Protein AF-A0A8T9Q7V5-F1 (afdb_monomer_lite)

Structure (mmCIF, N/CA/C/O backbone):
data_AF-A0A8T9Q7V5-F1
#
_entry.id   AF-A0A8T9Q7V5-F1
#
loop_
_atom_site.group_PDB
_atom_site.id
_atom_site.type_symbol
_atom_site.label_atom_id
_atom_site.label_alt_id
_atom_site.label_comp_id
_atom_site.label_asym_id
_atom_site.label_entity_id
_atom_site.label_seq_id
_atom_site.pdbx_PDB_ins_code
_atom_site.Cartn_x
_atom_site.Cartn_y
_atom_site.Cartn_z
_atom_site.occupancy
_atom_site.B_iso_or_equiv
_atom_site.auth_seq_id
_atom_site.auth_comp_id
_atom_site.auth_asym_id
_atom_site.auth_atom_id
_atom_site.pdbx_PDB_model_num
ATOM 1 N N . MET A 1 1 ? -20.995 -3.882 5.657 1.00 65.19 1 MET A N 1
ATOM 2 C CA . MET A 1 1 ? -20.111 -4.142 4.500 1.00 65.19 1 MET A CA 1
ATOM 3 C C . MET A 1 1 ? -18.740 -3.585 4.844 1.00 65.19 1 MET A C 1
ATOM 5 O O . MET A 1 1 ? -18.725 -2.580 5.544 1.00 65.19 1 MET A O 1
ATOM 9 N N . PRO A 1 2 ? -17.632 -4.228 4.442 1.00 79.06 2 PRO A N 1
ATOM 10 C CA . PRO A 1 2 ? -16.303 -3.639 4.599 1.00 79.06 2 PRO A CA 1
ATOM 11 C C . PRO A 1 2 ? -16.220 -2.335 3.797 1.00 79.06 2 PRO A C 1
ATOM 13 O O . PRO A 1 2 ? -16.746 -2.270 2.681 1.00 79.06 2 PRO A O 1
ATOM 16 N N . THR A 1 3 ? -15.597 -1.304 4.364 1.00 92.81 3 THR A N 1
ATOM 17 C CA . THR A 1 3 ? -15.401 -0.019 3.681 1.00 92.81 3 THR A CA 1
ATOM 18 C C . THR A 1 3 ? -14.052 -0.033 2.982 1.00 92.81 3 THR A C 1
ATOM 20 O O . THR A 1 3 ? -13.076 -0.555 3.523 1.00 92.81 3 THR A O 1
ATOM 23 N N . ARG A 1 4 ? -13.998 0.515 1.765 1.00 96.31 4 ARG A N 1
ATOM 24 C CA . ARG A 1 4 ? -12.761 0.626 0.996 1.00 96.31 4 ARG A CA 1
ATOM 25 C C . ARG A 1 4 ? -12.316 2.076 0.929 1.00 96.31 4 ARG A C 1
ATOM 27 O O . ARG A 1 4 ? -13.120 2.936 0.591 1.00 96.31 4 ARG A O 1
ATOM 34 N N . TYR A 1 5 ? -11.033 2.293 1.179 1.00 97.44 5 TYR A N 1
ATOM 35 C CA . TYR A 1 5 ? -10.374 3.581 1.034 1.0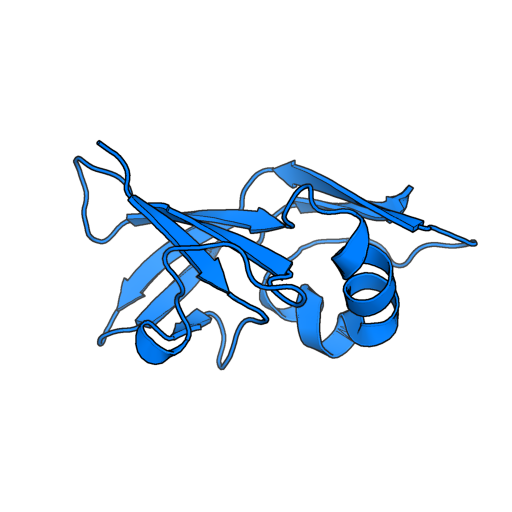0 97.44 5 TYR A CA 1
ATOM 36 C C . TYR A 1 5 ? -9.168 3.471 0.111 1.00 97.44 5 TYR A C 1
ATOM 38 O O . TYR A 1 5 ? -8.616 2.386 -0.082 1.00 97.44 5 TYR A O 1
ATOM 46 N N . TYR A 1 6 ? -8.738 4.606 -0.417 1.00 98.19 6 TYR A N 1
ATOM 47 C CA . TYR A 1 6 ? -7.579 4.733 -1.286 1.00 98.19 6 TYR A CA 1
ATOM 48 C C . TYR A 1 6 ? -6.636 5.797 -0.742 1.00 98.19 6 TYR A C 1
ATOM 50 O O . TYR A 1 6 ? -7.082 6.812 -0.210 1.00 98.19 6 TYR A O 1
ATOM 58 N N . VAL A 1 7 ? -5.332 5.556 -0.859 1.00 97.44 7 VAL A N 1
ATOM 59 C CA . VAL A 1 7 ? -4.303 6.455 -0.325 1.00 97.44 7 VAL A CA 1
ATOM 60 C C . VAL A 1 7 ? -3.020 6.357 -1.142 1.00 97.44 7 VAL A C 1
ATOM 62 O O . VAL A 1 7 ? -2.708 5.325 -1.742 1.00 97.44 7 VAL A O 1
ATOM 65 N N . LYS A 1 8 ? -2.274 7.460 -1.197 1.00 96.56 8 LYS A N 1
ATOM 66 C CA . LYS A 1 8 ? -1.050 7.567 -1.992 1.00 96.56 8 LYS A CA 1
ATOM 67 C C . LYS A 1 8 ? 0.132 6.847 -1.355 1.00 96.56 8 LYS A C 1
ATOM 69 O O . LYS A 1 8 ? 0.743 6.010 -1.997 1.00 96.56 8 LYS A O 1
ATOM 74 N N . VAL A 1 9 ? 0.488 7.169 -0.118 1.00 96.06 9 VAL A N 1
ATOM 75 C CA . VAL A 1 9 ? 1.685 6.625 0.540 1.00 96.06 9 VAL A CA 1
ATOM 76 C C . VAL A 1 9 ? 1.466 6.482 2.038 1.00 96.06 9 VAL A C 1
ATOM 78 O O . VAL A 1 9 ? 0.650 7.216 2.598 1.00 96.06 9 VAL A O 1
ATOM 81 N N . PRO A 1 10 ? 2.188 5.559 2.694 1.00 95.25 10 PRO A N 1
ATOM 82 C CA . PRO A 1 10 ? 2.282 5.567 4.141 1.00 95.25 10 PRO A CA 1
ATOM 83 C C . PRO A 1 10 ? 3.083 6.782 4.636 1.00 95.25 10 PRO A C 1
ATOM 85 O O . PRO A 1 10 ? 3.976 7.284 3.950 1.00 95.25 10 PRO A O 1
ATOM 88 N N . VAL A 1 11 ? 2.776 7.229 5.849 1.00 91.00 11 VAL A N 1
ATOM 89 C CA . VAL A 1 11 ? 3.488 8.270 6.590 1.00 91.00 11 VAL A CA 1
ATOM 90 C C . VAL A 1 11 ? 3.643 7.804 8.036 1.00 91.00 11 VAL A C 1
ATOM 92 O O . VAL A 1 11 ? 2.668 7.386 8.663 1.00 91.00 11 VAL A O 1
ATOM 95 N N . ASN A 1 12 ? 4.858 7.899 8.583 1.00 91.31 12 ASN A N 1
ATOM 96 C CA . ASN A 1 12 ? 5.171 7.531 9.969 1.00 91.31 12 ASN A CA 1
ATOM 97 C C . ASN A 1 12 ? 4.728 6.099 10.331 1.00 91.31 12 ASN A C 1
ATOM 99 O O . ASN A 1 12 ? 4.172 5.877 11.405 1.00 91.31 12 ASN A O 1
ATOM 103 N N . GLY A 1 13 ? 4.951 5.129 9.435 1.00 93.38 13 GLY A N 1
ATOM 104 C CA . GLY A 1 13 ? 4.603 3.727 9.682 1.00 93.38 13 GLY A CA 1
ATOM 105 C C . GLY A 1 13 ? 3.110 3.402 9.562 1.00 93.38 13 GLY A C 1
ATOM 106 O O . GLY A 1 13 ? 2.676 2.346 10.022 1.00 93.38 13 GLY A O 1
ATOM 107 N N . GLY A 1 14 ? 2.313 4.274 8.944 1.00 95.75 14 GLY A N 1
ATOM 108 C CA . GLY A 1 14 ? 0.872 4.085 8.823 1.00 95.75 14 GLY A CA 1
ATOM 109 C C . GLY A 1 14 ? 0.224 4.882 7.696 1.00 95.75 14 GLY A C 1
ATOM 110 O O . GLY A 1 14 ? 0.904 5.493 6.886 1.00 95.75 14 GLY A O 1
ATOM 111 N N . PHE A 1 15 ? -1.103 4.894 7.652 1.00 96.81 15 PHE A N 1
ATOM 112 C CA . PHE A 1 15 ? -1.909 5.717 6.757 1.00 96.81 15 PHE A CA 1
ATOM 113 C C . PHE A 1 15 ? -2.782 6.656 7.590 1.00 96.81 15 PHE A C 1
ATOM 115 O O . PHE A 1 15 ? -3.528 6.219 8.471 1.00 96.81 15 PHE A O 1
ATOM 122 N N . SER A 1 16 ? -2.674 7.954 7.324 1.00 93.44 16 SER A N 1
ATOM 123 C CA . SER A 1 16 ? -3.495 8.975 7.973 1.00 93.44 16 SER A CA 1
ATOM 124 C C . SER A 1 16 ? -4.947 8.858 7.516 1.00 93.44 16 SER A C 1
ATOM 126 O O . SER A 1 16 ? -5.197 8.722 6.320 1.00 93.44 16 SER A O 1
ATOM 128 N N . GLU A 1 17 ? -5.912 8.970 8.436 1.00 92.69 17 GLU A N 1
ATOM 129 C CA . GLU A 1 17 ? -7.334 9.014 8.060 1.00 92.69 17 GLU A CA 1
ATOM 130 C C . GLU A 1 17 ? -7.682 10.251 7.221 1.00 92.69 17 GLU A C 1
ATOM 132 O O . GLU A 1 17 ? -8.595 10.194 6.404 1.00 92.69 17 GLU A O 1
ATOM 137 N N . TYR A 1 18 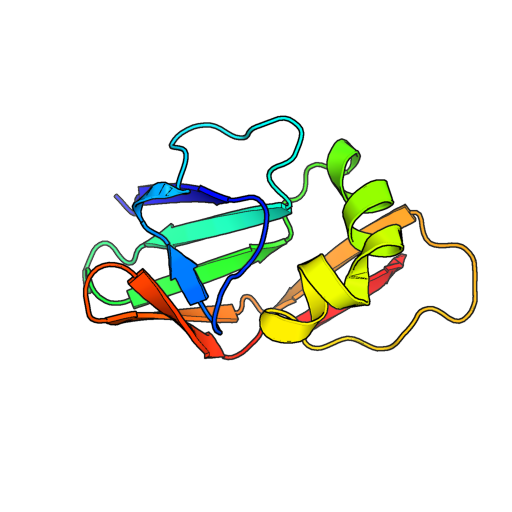? -6.920 11.341 7.369 1.00 92.44 18 TYR A N 1
ATOM 138 C CA . TYR A 1 18 ? -7.100 12.569 6.588 1.00 92.44 18 TYR A CA 1
ATOM 139 C C . TYR A 1 18 ? -6.736 12.411 5.107 1.00 92.44 18 TYR A C 1
ATOM 141 O O . TYR A 1 18 ? -7.243 13.161 4.277 1.00 92.44 18 TYR A O 1
ATOM 149 N N . ASP A 1 19 ? -5.873 11.447 4.779 1.00 94.12 19 ASP A N 1
ATOM 150 C CA . ASP A 1 19 ? -5.412 11.214 3.407 1.00 94.12 19 ASP A CA 1
ATOM 151 C C . ASP A 1 19 ? -6.270 10.170 2.673 1.00 94.12 19 ASP A C 1
ATOM 153 O O . ASP A 1 19 ? -6.087 9.947 1.473 1.00 94.12 19 ASP A O 1
ATOM 157 N N . LEU A 1 20 ? -7.205 9.522 3.379 1.00 95.81 20 LEU A N 1
ATOM 158 C CA . LEU A 1 20 ? -8.069 8.493 2.814 1.00 95.81 20 LEU A CA 1
ATOM 159 C C . LEU A 1 20 ? -9.106 9.098 1.873 1.00 95.81 20 LEU A C 1
ATOM 161 O O . LEU A 1 20 ? -9.776 10.078 2.188 1.00 95.81 20 LEU A O 1
ATOM 165 N N . GLN A 1 21 ? -9.270 8.454 0.725 1.00 97.69 21 GLN A N 1
ATOM 166 C CA . GLN A 1 21 ? -10.268 8.801 -0.277 1.00 97.69 21 GLN A CA 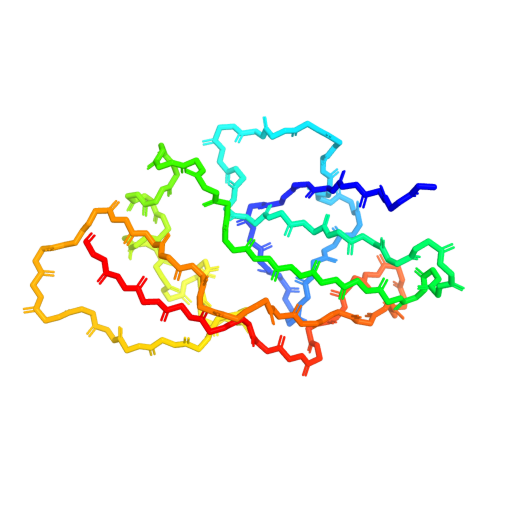1
ATOM 167 C C . GLN A 1 21 ? -11.249 7.643 -0.446 1.00 97.69 21 GLN A C 1
ATOM 169 O O . GLN A 1 21 ? -10.833 6.487 -0.497 1.00 97.69 21 GLN A O 1
ATOM 174 N N . ASP A 1 22 ? -12.541 7.933 -0.594 1.00 96.44 22 ASP A N 1
ATOM 175 C CA . ASP A 1 22 ? -13.559 6.906 -0.879 1.00 96.44 22 ASP A CA 1
ATOM 176 C C . ASP A 1 22 ? -13.498 6.408 -2.335 1.00 96.44 22 ASP A C 1
ATOM 178 O O . ASP A 1 22 ? -13.997 5.332 -2.670 1.00 96.44 22 ASP A O 1
ATOM 182 N N . GLN A 1 23 ? -12.884 7.198 -3.221 1.00 96.12 23 GLN A N 1
ATOM 183 C CA . GLN A 1 23 ? -12.716 6.885 -4.637 1.00 96.12 23 GLN A CA 1
ATOM 184 C C . GLN A 1 23 ? -11.234 6.829 -5.015 1.00 96.12 23 GLN A C 1
ATOM 186 O O . GLN A 1 23 ? -10.448 7.633 -4.504 1.00 96.12 23 GLN A O 1
ATOM 191 N N . PRO A 1 24 ? -10.849 5.922 -5.933 1.00 94.62 24 PRO A N 1
ATOM 192 C CA . PRO A 1 24 ? -9.472 5.829 -6.387 1.00 94.62 24 PRO A CA 1
ATOM 193 C C . PRO A 1 24 ? -9.070 7.125 -7.091 1.00 94.62 24 PRO A C 1
ATOM 195 O O . PRO A 1 24 ? -9.728 7.559 -8.037 1.00 94.62 24 PRO A O 1
ATOM 198 N N . GLN A 1 25 ? -7.969 7.722 -6.643 1.00 95.19 25 GLN A N 1
ATOM 199 C CA . GLN A 1 25 ? -7.350 8.864 -7.307 1.00 95.19 25 GLN A CA 1
ATOM 200 C C . GLN A 1 25 ? -6.282 8.393 -8.292 1.00 95.19 25 GLN A C 1
ATOM 202 O O . GLN A 1 25 ? -5.783 7.266 -8.218 1.00 95.19 25 GLN A O 1
ATOM 207 N N . HIS A 1 26 ? -5.896 9.280 -9.209 1.00 93.88 26 HIS A N 1
ATOM 208 C CA . HIS A 1 26 ? -4.882 8.991 -10.225 1.00 93.88 26 HIS A CA 1
ATOM 209 C C . HIS A 1 26 ? -3.493 8.685 -9.640 1.00 93.88 26 HIS A C 1
ATOM 211 O O . HIS A 1 26 ? -2.612 8.270 -10.383 1.00 93.88 26 HIS A O 1
ATOM 217 N N . ASP A 1 27 ? -3.271 8.939 -8.349 1.00 95.06 27 ASP A N 1
ATOM 218 C CA . ASP A 1 27 ? -2.029 8.676 -7.625 1.00 95.06 27 ASP A CA 1
ATOM 219 C C . ASP A 1 27 ? -2.220 7.771 -6.396 1.00 95.06 27 ASP A C 1
ATOM 221 O O . ASP A 1 27 ? -1.290 7.595 -5.614 1.00 95.06 27 ASP A O 1
ATOM 225 N N . SER A 1 28 ? -3.393 7.157 -6.219 1.00 97.62 28 SER A N 1
ATOM 226 C CA . SER A 1 28 ? -3.619 6.191 -5.141 1.00 97.62 28 SER A CA 1
ATOM 227 C C . SER A 1 28 ? -2.808 4.917 -5.374 1.00 97.62 28 SER A C 1
ATOM 229 O O . SER A 1 28 ? -3.128 4.151 -6.278 1.00 97.62 28 SER A O 1
ATOM 231 N N . ILE A 1 29 ? -1.782 4.667 -4.557 1.00 98.38 29 ILE A N 1
ATOM 232 C CA . ILE A 1 29 ? -0.932 3.466 -4.658 1.00 98.38 29 ILE A CA 1
ATOM 233 C C . ILE A 1 29 ? -1.527 2.312 -3.858 1.00 98.38 29 ILE A C 1
ATOM 235 O O . ILE A 1 29 ? -1.379 1.159 -4.253 1.00 98.38 29 ILE A O 1
ATOM 239 N N . TYR A 1 30 ? -2.229 2.605 -2.767 1.00 98.56 30 TYR A N 1
ATOM 240 C CA . TYR A 1 30 ? -2.797 1.598 -1.882 1.00 98.56 30 TYR A CA 1
ATOM 241 C C . TYR A 1 30 ? -4.316 1.648 -1.875 1.00 98.56 30 TYR A C 1
ATOM 243 O O . TYR A 1 30 ? -4.922 2.719 -1.962 1.00 98.56 30 TYR A O 1
ATOM 251 N N . GLU A 1 31 ? -4.917 0.476 -1.705 1.00 98.12 31 GLU A N 1
ATOM 252 C CA . GLU A 1 31 ? -6.292 0.345 -1.240 1.00 98.12 31 GLU A CA 1
ATOM 253 C C . GLU A 1 31 ? -6.315 -0.312 0.143 1.00 98.12 31 GLU A C 1
ATOM 255 O O . GLU A 1 31 ? -5.554 -1.243 0.417 1.00 98.12 31 GLU A O 1
ATOM 260 N N . ILE A 1 32 ? -7.185 0.198 1.011 1.00 98.12 32 ILE A N 1
ATOM 261 C CA . ILE A 1 32 ? -7.402 -0.263 2.383 1.00 98.12 32 ILE A CA 1
ATOM 262 C C . ILE A 1 32 ? -8.823 -0.805 2.477 1.00 98.12 32 ILE A C 1
ATOM 264 O O . ILE A 1 32 ? -9.757 -0.171 1.990 1.00 98.12 32 ILE A O 1
ATOM 268 N N . ILE A 1 33 ? -8.995 -1.963 3.108 1.00 97.56 33 ILE A N 1
ATOM 269 C CA . ILE A 1 33 ? -10.291 -2.613 3.314 1.00 97.56 33 ILE A CA 1
ATOM 270 C C . ILE A 1 33 ? -10.492 -2.806 4.817 1.00 97.56 33 ILE A C 1
ATOM 272 O O . ILE A 1 33 ? -9.775 -3.585 5.445 1.00 97.56 33 ILE A O 1
ATOM 276 N N . THR A 1 34 ? -11.459 -2.098 5.400 1.00 96.12 34 THR A N 1
ATOM 277 C CA . THR A 1 34 ? -11.761 -2.199 6.835 1.00 96.12 34 THR A CA 1
ATOM 278 C C . THR A 1 34 ? -12.552 -3.458 7.163 1.00 96.12 34 THR A C 1
ATOM 280 O O . THR A 1 34 ? -13.413 -3.897 6.393 1.00 96.12 34 THR A O 1
ATOM 283 N N . ASP A 1 35 ? -12.286 -4.044 8.330 1.00 93.75 35 ASP A N 1
ATOM 284 C CA . ASP A 1 35 ? -13.071 -5.162 8.835 1.00 93.75 35 ASP A CA 1
ATOM 285 C C . ASP A 1 35 ? -14.410 -4.644 9.388 1.00 93.75 35 ASP A C 1
ATOM 287 O O . ASP A 1 35 ? -14.469 -3.798 10.279 1.00 93.75 35 ASP A O 1
ATOM 291 N N . ALA A 1 36 ? -15.517 -5.160 8.853 1.00 90.75 36 ALA A N 1
ATOM 292 C CA . ALA A 1 36 ? -16.858 -4.742 9.258 1.00 90.75 36 ALA A CA 1
ATOM 293 C C . ALA A 1 36 ? -17.250 -5.203 10.675 1.00 90.75 36 ALA A C 1
ATOM 295 O O . ALA A 1 36 ? -18.217 -4.688 11.234 1.00 90.75 36 ALA A O 1
ATOM 296 N N . LYS A 1 37 ? -16.562 -6.208 11.227 1.00 92.88 37 LYS A N 1
ATOM 297 C CA . LYS A 1 37 ? -16.796 -6.767 12.565 1.00 92.88 37 LYS A CA 1
ATOM 298 C C . LYS A 1 37 ? -15.827 -6.210 13.601 1.00 92.88 37 LYS A C 1
ATOM 300 O O . LYS A 1 37 ? -16.183 -6.169 14.775 1.00 92.88 37 LYS A O 1
ATOM 305 N N . VAL A 1 38 ? -14.627 -5.810 13.178 1.00 93.69 38 VAL A N 1
ATOM 306 C CA . VAL A 1 38 ? -13.588 -5.245 14.050 1.00 93.69 38 VAL A CA 1
ATOM 307 C C . VAL A 1 38 ? -13.129 -3.901 13.472 1.00 93.69 38 VAL A C 1
ATOM 309 O O . VAL A 1 38 ? -12.161 -3.868 12.715 1.00 93.69 38 VAL A O 1
ATOM 312 N N . PRO A 1 39 ? -13.813 -2.787 13.798 1.00 90.19 39 PRO A N 1
ATOM 313 C CA . PRO A 1 39 ? -13.568 -1.476 13.186 1.00 90.19 39 PRO A CA 1
ATOM 314 C C . PRO A 1 39 ? -12.139 -0.941 13.338 1.00 90.19 39 PRO A C 1
ATOM 316 O O . PRO A 1 39 ? -11.737 -0.047 12.600 1.00 90.19 39 PRO A O 1
ATOM 319 N N . GLU A 1 40 ? -11.365 -1.467 14.287 1.00 94.56 40 GLU A N 1
ATOM 320 C CA . GLU A 1 40 ? -9.964 -1.122 14.516 1.00 94.56 40 GLU A CA 1
ATOM 321 C C . GLU A 1 40 ? -8.987 -1.956 13.673 1.00 94.56 40 GLU A C 1
ATOM 323 O O . GLU A 1 40 ? -7.774 -1.809 13.825 1.00 94.56 40 GLU A O 1
ATOM 328 N N . ARG A 1 41 ? -9.474 -2.842 12.797 1.00 97.12 41 ARG A N 1
ATOM 329 C CA . ARG A 1 41 ? -8.660 -3.699 11.926 1.00 97.12 41 ARG A CA 1
ATOM 330 C C . ARG A 1 41 ? -8.967 -3.435 10.457 1.00 97.12 41 ARG A C 1
ATOM 332 O O . ARG A 1 41 ? -10.109 -3.202 10.066 1.00 97.12 41 ARG A O 1
ATOM 339 N N . ALA A 1 42 ? -7.930 -3.511 9.633 1.00 97.94 42 ALA A N 1
ATOM 340 C CA . ALA A 1 42 ? -8.055 -3.449 8.184 1.00 97.94 42 ALA A CA 1
ATOM 341 C C . ALA A 1 42 ? -6.936 -4.250 7.510 1.00 97.94 42 ALA A C 1
ATOM 343 O O . ALA A 1 42 ? -5.907 -4.541 8.126 1.00 97.94 42 ALA A O 1
ATOM 344 N N . THR A 1 43 ? -7.126 -4.581 6.238 1.00 98.56 43 THR A N 1
ATOM 345 C CA . THR A 1 43 ? -6.040 -5.022 5.358 1.00 98.56 43 THR A CA 1
ATOM 346 C C . THR A 1 43 ? -5.733 -3.952 4.323 1.00 98.56 43 THR A C 1
ATOM 348 O O . THR A 1 43 ? -6.554 -3.070 4.061 1.00 98.56 43 THR A O 1
ATOM 351 N N . PHE A 1 44 ? -4.541 -4.008 3.740 1.00 98.69 44 PHE A N 1
ATOM 352 C CA . PHE A 1 44 ? -4.167 -3.132 2.637 1.00 98.69 44 PHE A CA 1
ATOM 353 C C . PHE A 1 44 ? -3.321 -3.861 1.603 1.00 98.69 44 PHE A C 1
ATOM 355 O O . PHE A 1 44 ? -2.654 -4.853 1.901 1.00 98.69 44 PHE A O 1
ATOM 362 N N . ARG A 1 45 ? -3.325 -3.331 0.384 1.00 98.75 45 ARG A N 1
ATOM 363 C CA . ARG A 1 45 ? -2.534 -3.845 -0.737 1.00 98.75 45 ARG A CA 1
ATOM 364 C C . ARG A 1 45 ? -2.234 -2.752 -1.743 1.00 98.75 45 ARG A C 1
ATOM 366 O O . ARG A 1 45 ? -2.902 -1.716 -1.751 1.00 98.75 45 ARG A O 1
ATOM 373 N N . VAL A 1 46 ? -1.240 -2.988 -2.596 1.00 98.31 46 VAL A N 1
ATOM 374 C CA . VAL A 1 46 ? -0.998 -2.111 -3.744 1.00 98.31 46 VAL A CA 1
ATOM 375 C C . VAL A 1 46 ? -2.162 -2.279 -4.718 1.00 98.31 46 VAL A C 1
ATOM 377 O O . VAL A 1 46 ? -2.587 -3.400 -5.000 1.00 98.31 46 VAL A O 1
ATOM 380 N N . THR A 1 47 ? -2.707 -1.166 -5.202 1.00 96.50 47 THR A N 1
ATOM 381 C CA . THR A 1 47 ? -3.842 -1.167 -6.130 1.00 96.50 47 THR A CA 1
ATOM 382 C C . THR A 1 47 ? -3.523 -1.941 -7.410 1.00 96.50 47 THR A C 1
ATOM 384 O O . THR A 1 47 ? -2.379 -1.993 -7.855 1.00 96.50 47 THR A O 1
ATOM 387 N N . SER A 1 48 ? -4.551 -2.487 -8.059 1.00 92.25 48 SER A N 1
ATOM 388 C CA . SER A 1 48 ? -4.436 -3.092 -9.394 1.00 92.25 48 SER A CA 1
ATOM 389 C C . SER A 1 48 ? -4.382 -2.062 -10.532 1.00 92.25 48 SER A C 1
ATOM 391 O O . SER A 1 48 ? -4.178 -2.437 -11.686 1.00 92.25 48 SER A O 1
ATOM 393 N N . ASN A 1 49 ? -4.545 -0.766 -10.233 1.00 92.44 49 ASN A N 1
ATOM 394 C CA . ASN A 1 49 ? -4.409 0.301 -11.221 1.00 92.44 49 ASN A CA 1
ATOM 395 C C . ASN A 1 49 ? -2.951 0.417 -11.697 1.00 92.44 49 ASN A C 1
ATOM 397 O O . ASN A 1 49 ? -2.120 1.067 -11.066 1.00 92.44 49 ASN A O 1
ATOM 401 N N . THR A 1 50 ? -2.648 -0.159 -12.857 1.00 91.50 50 THR A N 1
ATOM 402 C CA . THR A 1 50 ? -1.297 -0.128 -13.434 1.00 91.50 50 THR A CA 1
ATOM 403 C C . THR A 1 50 ? -0.824 1.288 -13.773 1.00 91.50 50 THR A C 1
ATOM 405 O O . THR A 1 50 ? 0.379 1.518 -13.867 1.00 91.50 50 THR A O 1
ATOM 408 N N . GLY A 1 51 ? -1.736 2.261 -13.904 1.00 93.94 51 GLY A N 1
ATOM 409 C CA . GLY A 1 51 ? -1.396 3.663 -14.156 1.00 93.94 51 GLY A CA 1
ATOM 410 C C . GLY A 1 51 ? -0.532 4.300 -13.062 1.00 93.94 51 GLY A C 1
ATOM 411 O O . GLY A 1 51 ? 0.241 5.208 -13.357 1.00 93.94 51 GLY A O 1
ATOM 412 N N . VAL A 1 52 ? -0.599 3.797 -11.822 1.00 96.12 52 VAL A N 1
ATOM 413 C CA . VAL A 1 52 ? 0.231 4.290 -10.705 1.00 96.12 52 VAL A CA 1
ATOM 414 C C . VAL A 1 52 ? 1.497 3.466 -10.470 1.00 96.12 52 VAL A C 1
ATOM 416 O O . VAL A 1 52 ? 2.402 3.926 -9.772 1.00 96.12 52 VAL A O 1
ATOM 419 N N . HIS A 1 53 ? 1.600 2.263 -11.049 1.00 97.25 53 HIS A N 1
ATOM 420 C CA . HIS A 1 53 ? 2.709 1.338 -10.777 1.00 97.25 53 HIS A CA 1
ATOM 421 C C . HIS A 1 53 ? 4.048 1.902 -11.227 1.00 97.25 53 HIS A C 1
ATOM 423 O O . HIS A 1 53 ? 5.010 1.818 -10.473 1.00 97.25 53 HIS A O 1
ATOM 429 N N . ALA A 1 54 ? 4.108 2.553 -12.392 1.00 94.19 54 ALA A N 1
ATOM 430 C CA . ALA A 1 54 ? 5.343 3.171 -12.874 1.00 94.19 54 ALA A CA 1
ATOM 431 C C . ALA A 1 54 ? 5.913 4.176 -11.855 1.00 94.19 54 ALA A C 1
ATOM 433 O O . ALA A 1 54 ? 7.100 4.130 -11.532 1.00 94.19 54 ALA A O 1
ATOM 434 N N . TYR A 1 55 ? 5.057 5.032 -11.288 1.00 95.00 55 TYR A N 1
ATOM 435 C CA . TYR A 1 55 ? 5.458 5.974 -10.245 1.00 95.00 55 TYR A CA 1
ATOM 436 C C . TYR A 1 55 ? 5.857 5.260 -8.947 1.00 95.00 55 TYR A C 1
ATOM 438 O O . TYR A 1 55 ? 6.894 5.583 -8.367 1.00 95.00 55 TYR A O 1
ATOM 446 N N . ALA A 1 56 ? 5.072 4.282 -8.491 1.00 96.81 56 ALA A N 1
ATOM 447 C CA . ALA A 1 56 ? 5.361 3.524 -7.273 1.00 96.81 56 ALA A CA 1
ATOM 448 C C . ALA A 1 56 ? 6.700 2.765 -7.362 1.00 96.81 56 ALA A C 1
ATOM 450 O O . ALA A 1 56 ? 7.482 2.785 -6.417 1.00 96.81 56 ALA A O 1
ATOM 451 N N . ILE A 1 57 ? 7.015 2.176 -8.519 1.00 96.12 57 ILE A N 1
ATOM 452 C CA . ILE A 1 57 ? 8.295 1.504 -8.793 1.00 96.12 57 ILE A CA 1
ATOM 453 C C . ILE A 1 57 ? 9.450 2.512 -8.754 1.00 96.12 57 ILE A C 1
ATOM 455 O O . ILE A 1 57 ? 10.437 2.296 -8.051 1.00 96.12 57 ILE A O 1
ATOM 459 N N . GLN A 1 58 ? 9.326 3.640 -9.463 1.00 94.50 58 GLN A N 1
ATOM 460 C CA . GLN A 1 58 ? 10.370 4.676 -9.502 1.00 94.50 58 GLN A CA 1
ATOM 461 C C . GLN A 1 58 ? 10.616 5.320 -8.131 1.00 94.50 58 GLN A C 1
ATOM 463 O O . GLN A 1 58 ? 11.739 5.703 -7.812 1.00 94.50 58 GLN A O 1
ATOM 468 N N . SER A 1 59 ? 9.571 5.420 -7.308 1.00 95.25 59 SER A N 1
ATOM 469 C CA . SER A 1 59 ? 9.607 6.022 -5.974 1.00 95.25 59 SER A CA 1
ATOM 470 C C . SER A 1 59 ? 9.629 4.995 -4.838 1.00 95.25 59 SER A C 1
ATOM 472 O O . SER A 1 59 ? 9.338 5.364 -3.704 1.00 95.25 59 SER A O 1
ATOM 474 N N . ALA A 1 60 ? 9.985 3.730 -5.096 1.00 95.50 60 ALA A N 1
ATOM 475 C CA . ALA A 1 60 ? 9.782 2.614 -4.161 1.00 95.50 60 ALA A CA 1
ATOM 476 C C . ALA A 1 60 ? 10.334 2.862 -2.746 1.00 95.50 60 ALA A C 1
ATOM 478 O O . ALA A 1 60 ? 9.706 2.507 -1.748 1.00 95.50 60 ALA A O 1
ATOM 479 N N . GLN A 1 61 ? 11.484 3.532 -2.642 1.00 93.69 61 GLN A N 1
ATOM 480 C CA . GLN A 1 61 ? 12.091 3.902 -1.361 1.00 93.69 61 GLN A CA 1
ATOM 481 C C . GLN A 1 61 ? 11.180 4.789 -0.492 1.00 93.69 61 GLN A C 1
ATOM 483 O O . GLN A 1 61 ? 11.252 4.711 0.731 1.00 93.69 61 GLN A O 1
ATOM 488 N N . TYR A 1 62 ? 10.349 5.623 -1.117 1.00 93.25 62 TYR A N 1
ATOM 489 C CA . TYR A 1 62 ? 9.378 6.498 -0.466 1.00 93.25 62 TYR A CA 1
ATOM 490 C C . TYR A 1 62 ? 7.998 5.840 -0.369 1.00 93.25 62 TYR A C 1
ATOM 492 O O . TYR A 1 62 ? 7.391 5.830 0.694 1.00 93.25 62 TYR A O 1
ATOM 500 N N . SER A 1 63 ? 7.507 5.262 -1.466 1.00 95.75 63 SER A N 1
ATOM 501 C CA . SER A 1 63 ? 6.125 4.789 -1.557 1.00 95.75 63 SER A CA 1
ATOM 502 C C . SER A 1 63 ? 5.906 3.371 -1.044 1.00 95.75 63 SER A C 1
ATOM 504 O O . SER A 1 63 ? 4.818 3.086 -0.553 1.00 95.75 63 SER A O 1
ATOM 506 N N . LEU A 1 64 ? 6.906 2.487 -1.132 1.00 97.50 64 LEU A N 1
ATOM 507 C CA . LEU A 1 64 ? 6.771 1.052 -0.843 1.00 97.50 64 LEU A CA 1
ATOM 508 C C . LEU A 1 64 ? 7.531 0.616 0.412 1.00 97.50 64 LEU A C 1
ATOM 510 O O . LEU A 1 64 ? 7.080 -0.285 1.110 1.00 97.50 64 LEU A O 1
ATOM 514 N N . ARG A 1 65 ? 8.673 1.236 0.729 1.00 96.12 65 ARG A N 1
ATOM 515 C CA . ARG A 1 65 ? 9.584 0.777 1.795 1.00 96.12 65 ARG A CA 1
ATOM 516 C C . ARG A 1 65 ? 8.908 0.555 3.149 1.00 96.12 65 ARG A C 1
ATOM 518 O O . ARG A 1 65 ? 9.225 -0.423 3.832 1.00 96.12 65 ARG A O 1
ATOM 525 N N . GLU A 1 66 ? 8.044 1.469 3.581 1.00 96.12 66 GLU A N 1
ATOM 526 C CA . GLU A 1 66 ? 7.398 1.358 4.895 1.00 96.12 66 GLU A CA 1
ATOM 527 C C . GLU A 1 66 ? 6.310 0.282 4.912 1.00 96.12 66 GLU A C 1
ATOM 529 O O . GLU A 1 66 ? 6.238 -0.488 5.867 1.00 96.12 66 GLU A O 1
ATOM 534 N N . ALA A 1 67 ? 5.524 0.173 3.841 1.00 98.31 67 ALA A N 1
ATOM 535 C CA . ALA A 1 67 ? 4.321 -0.653 3.808 1.00 98.31 67 ALA A CA 1
ATOM 536 C C . ALA A 1 67 ? 4.507 -2.033 3.165 1.00 98.31 67 ALA A C 1
ATOM 538 O O . ALA A 1 67 ? 3.700 -2.926 3.408 1.00 98.31 67 ALA A O 1
ATOM 539 N N . CYS A 1 68 ? 5.576 -2.245 2.398 1.00 98.56 68 CYS A N 1
ATOM 540 C CA . CYS A 1 68 ? 5.776 -3.460 1.618 1.00 98.56 68 CYS A CA 1
ATOM 541 C C . CYS A 1 68 ? 7.108 -4.153 1.935 1.00 98.56 68 CYS A C 1
ATOM 543 O O . CYS A 1 68 ? 8.134 -3.523 2.201 1.00 98.56 68 CYS A O 1
ATOM 545 N N . ALA A 1 69 ? 7.087 -5.480 1.874 1.00 98.50 69 ALA A N 1
ATOM 546 C CA . ALA A 1 69 ? 8.251 -6.346 1.803 1.00 98.50 69 ALA A CA 1
ATOM 547 C C . ALA A 1 69 ? 8.432 -6.791 0.346 1.00 98.50 69 ALA A C 1
ATOM 549 O O . ALA A 1 69 ? 7.518 -7.365 -0.244 1.00 98.50 69 ALA A O 1
ATOM 550 N N . TYR A 1 70 ? 9.599 -6.500 -0.229 1.00 97.81 70 TYR A N 1
ATOM 551 C CA . TYR A 1 70 ? 9.920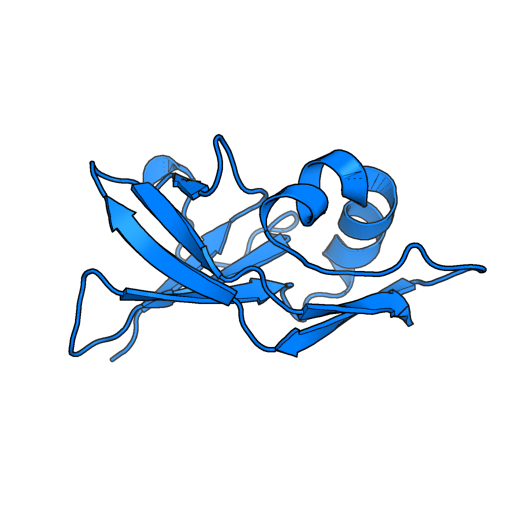 -6.794 -1.624 1.00 97.81 70 TYR A CA 1
ATOM 552 C C . TYR A 1 70 ? 11.428 -6.906 -1.838 1.00 97.81 70 TYR A C 1
ATOM 554 O O . TYR A 1 70 ? 12.226 -6.436 -1.024 1.00 97.81 70 TYR A O 1
ATOM 562 N N . GLN A 1 71 ? 11.812 -7.497 -2.966 1.00 96.00 71 GLN A N 1
ATOM 563 C CA . GLN A 1 71 ? 13.179 -7.462 -3.479 1.00 96.00 71 GLN A CA 1
ATOM 564 C C . GLN A 1 71 ? 13.273 -6.442 -4.608 1.00 96.00 71 GLN A C 1
ATOM 566 O O . GLN A 1 71 ? 12.345 -6.312 -5.403 1.00 96.00 71 GLN A O 1
ATOM 571 N N . GLN A 1 72 ? 14.381 -5.706 -4.680 1.00 91.94 72 GLN A N 1
ATOM 572 C CA . GLN A 1 72 ? 14.584 -4.750 -5.764 1.00 91.94 72 GLN A CA 1
ATOM 573 C C . GLN A 1 72 ? 14.659 -5.500 -7.109 1.00 91.94 72 GLN A C 1
ATOM 575 O O . GLN A 1 72 ? 15.339 -6.526 -7.182 1.00 91.94 72 GLN A O 1
ATOM 580 N N . PRO A 1 73 ? 13.962 -5.034 -8.161 1.00 91.19 73 PRO A N 1
ATOM 581 C CA . PRO A 1 73 ? 13.972 -5.715 -9.450 1.00 91.19 73 PRO A CA 1
ATOM 582 C C . PRO A 1 73 ? 15.364 -5.636 -10.095 1.00 91.19 73 PRO A C 1
ATOM 584 O O . PRO A 1 73 ? 16.007 -4.587 -10.078 1.00 91.19 73 PRO A O 1
ATOM 587 N N . ASN A 1 74 ? 15.811 -6.739 -10.704 1.00 89.00 74 ASN A N 1
ATOM 588 C CA . ASN A 1 74 ? 17.103 -6.836 -11.408 1.00 89.00 74 ASN A CA 1
ATOM 589 C C . ASN A 1 74 ? 17.022 -6.421 -12.893 1.00 89.00 74 ASN A C 1
ATOM 591 O O . ASN A 1 74 ? 17.978 -6.604 -13.645 1.00 89.00 74 ASN A O 1
ATOM 595 N N . GLY A 1 75 ? 15.879 -5.895 -13.336 1.00 91.75 75 GLY A N 1
ATOM 596 C CA . GLY A 1 75 ? 15.600 -5.555 -14.727 1.00 91.75 75 GLY A CA 1
ATOM 597 C C . GLY A 1 75 ? 14.389 -4.628 -14.859 1.00 91.75 75 GLY A C 1
ATOM 598 O O . GLY A 1 75 ? 13.831 -4.205 -13.842 1.00 91.75 75 GLY A O 1
ATOM 599 N N . PRO A 1 76 ? 13.991 -4.282 -16.096 1.00 92.62 76 PRO A N 1
ATOM 600 C CA . PRO A 1 76 ? 12.816 -3.455 -16.323 1.00 92.62 76 PRO A CA 1
ATOM 601 C C . PRO A 1 76 ? 11.560 -4.194 -15.857 1.00 92.62 76 PRO A C 1
ATOM 603 O O . PRO A 1 76 ? 11.337 -5.343 -16.226 1.00 92.62 76 PRO A O 1
ATOM 606 N N . VAL A 1 77 ? 10.749 -3.505 -15.064 1.00 96.12 77 VAL A N 1
ATOM 607 C CA . VAL A 1 77 ? 9.459 -3.969 -14.549 1.00 96.12 77 VAL A CA 1
ATOM 608 C C . VAL A 1 77 ? 8.452 -2.838 -14.693 1.00 96.12 77 VAL A C 1
ATOM 610 O O . VAL A 1 77 ? 8.824 -1.660 -14.694 1.00 96.12 77 VAL A O 1
ATOM 613 N N . SER A 1 78 ? 7.180 -3.182 -14.841 1.00 95.19 78 SER A N 1
ATOM 614 C CA . SER A 1 78 ? 6.113 -2.211 -15.108 1.00 95.19 78 SER A CA 1
ATOM 615 C C . SER A 1 78 ? 4.921 -2.348 -14.172 1.00 95.19 78 SER A C 1
ATOM 617 O O . SER A 1 78 ? 4.099 -1.433 -14.091 1.00 95.19 78 SER A O 1
ATOM 619 N N . ARG A 1 79 ? 4.830 -3.470 -13.459 1.00 96.94 79 ARG A N 1
ATOM 620 C CA . ARG A 1 79 ? 3.689 -3.818 -12.627 1.00 96.94 79 ARG A CA 1
ATOM 621 C C . ARG A 1 79 ? 4.139 -4.246 -11.240 1.00 96.94 79 ARG A C 1
ATOM 623 O O . ARG A 1 79 ? 5.238 -4.761 -11.044 1.00 96.94 79 ARG A O 1
ATOM 630 N N . ILE A 1 80 ? 3.258 -4.009 -10.278 1.00 98.19 80 ILE A N 1
ATOM 631 C CA . ILE A 1 80 ? 3.378 -4.476 -8.903 1.00 98.19 80 ILE A CA 1
ATOM 632 C C . ILE A 1 80 ? 2.239 -5.453 -8.651 1.00 98.19 80 ILE A C 1
ATOM 634 O O . ILE A 1 80 ? 1.068 -5.118 -8.844 1.00 98.19 80 ILE A O 1
ATOM 638 N N . VAL A 1 81 ? 2.580 -6.642 -8.177 1.00 97.94 81 VAL A N 1
ATOM 639 C CA . VAL A 1 81 ? 1.612 -7.656 -7.765 1.00 97.94 81 VAL A CA 1
ATOM 640 C C . VAL A 1 81 ? 1.683 -7.793 -6.253 1.00 97.94 81 VAL A C 1
ATOM 642 O O . VAL A 1 81 ? 2.769 -7.886 -5.686 1.00 97.94 81 VAL A O 1
ATOM 645 N N . THR A 1 82 ? 0.522 -7.785 -5.593 1.00 98.50 82 THR A N 1
ATOM 646 C CA . THR A 1 82 ? 0.445 -8.088 -4.160 1.00 98.50 82 THR A CA 1
ATOM 647 C C . THR A 1 82 ? 0.238 -9.584 -3.974 1.00 98.50 82 THR A C 1
ATOM 649 O O . THR A 1 82 ? -0.819 -10.108 -4.313 1.00 98.50 82 THR A O 1
ATOM 652 N N . ASP A 1 83 ? 1.243 -10.254 -3.415 1.00 98.25 83 ASP A N 1
ATOM 653 C CA . ASP A 1 83 ? 1.209 -11.683 -3.089 1.00 98.25 83 ASP A CA 1
ATOM 654 C C . ASP A 1 83 ? 0.464 -11.944 -1.781 1.00 98.25 83 ASP A C 1
ATOM 656 O O . ASP A 1 83 ? -0.219 -12.956 -1.617 1.00 98.25 83 ASP A O 1
ATOM 660 N N . LYS A 1 84 ? 0.617 -11.020 -0.828 1.00 98.69 84 LYS A N 1
ATOM 661 C CA . LYS A 1 84 ? -0.049 -11.066 0.469 1.00 98.69 84 LYS A CA 1
ATOM 662 C C . LYS A 1 84 ? -0.398 -9.659 0.929 1.00 98.69 84 LYS A C 1
ATOM 664 O O . LYS A 1 84 ? 0.484 -8.807 1.027 1.00 98.69 84 LYS A O 1
ATOM 669 N N . ASP A 1 85 ? -1.661 -9.458 1.281 1.00 98.75 85 ASP A N 1
ATOM 670 C CA . ASP A 1 85 ? -2.131 -8.220 1.897 1.00 98.75 85 ASP A CA 1
ATOM 671 C C . ASP A 1 85 ? -1.384 -7.941 3.213 1.00 98.75 85 ASP A C 1
ATOM 673 O O . ASP A 1 85 ? -1.090 -8.849 4.000 1.00 98.75 85 ASP A O 1
ATOM 677 N N . GLY A 1 86 ? -1.097 -6.667 3.464 1.00 98.69 86 GLY A N 1
ATOM 678 C CA . GLY A 1 86 ? -0.634 -6.202 4.764 1.00 98.69 86 GLY A CA 1
ATOM 679 C C . GLY A 1 86 ? -1.800 -6.003 5.732 1.00 98.69 86 GLY A C 1
ATOM 680 O O . GLY A 1 86 ? -2.964 -5.958 5.326 1.00 98.69 86 GLY A O 1
ATOM 681 N N . THR A 1 87 ? -1.495 -5.862 7.022 1.00 98.62 87 THR A N 1
ATOM 682 C CA . THR A 1 87 ? -2.497 -5.630 8.074 1.00 98.62 87 THR A CA 1
ATOM 683 C C . THR A 1 87 ? -2.294 -4.289 8.758 1.00 98.62 87 THR A C 1
ATOM 685 O O . THR A 1 87 ? -1.168 -3.816 8.942 1.00 98.62 87 THR A O 1
ATOM 688 N N . LEU A 1 88 ? -3.414 -3.684 9.146 1.00 98.50 88 LEU A N 1
ATOM 689 C CA . LEU A 1 88 ? -3.474 -2.417 9.855 1.00 98.50 88 LEU A CA 1
ATOM 690 C C . LEU A 1 88 ? -4.193 -2.580 11.189 1.00 98.50 88 LEU A C 1
ATOM 692 O O . LEU A 1 88 ? 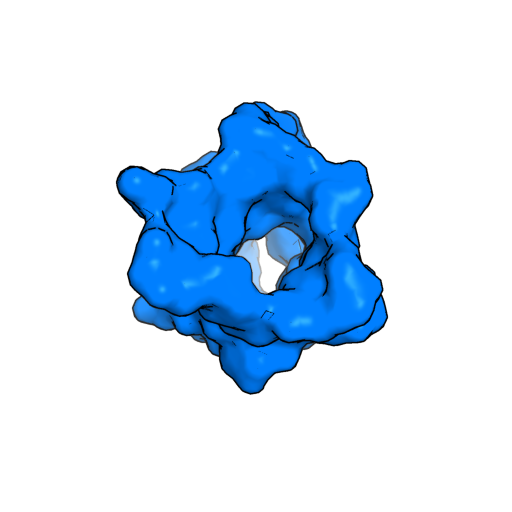-5.146 -3.357 11.319 1.00 98.50 88 LEU A O 1
ATOM 696 N N . VAL A 1 89 ? -3.771 -1.768 12.152 1.00 97.62 89 VAL A N 1
ATOM 697 C CA . VAL A 1 89 ? -4.487 -1.533 13.403 1.00 97.62 89 VAL A CA 1
ATOM 698 C C . VAL A 1 89 ? -4.733 -0.039 13.578 1.00 97.62 89 VAL A C 1
ATOM 700 O O . VAL A 1 89 ? -3.837 0.779 13.370 1.00 97.62 89 VAL A O 1
A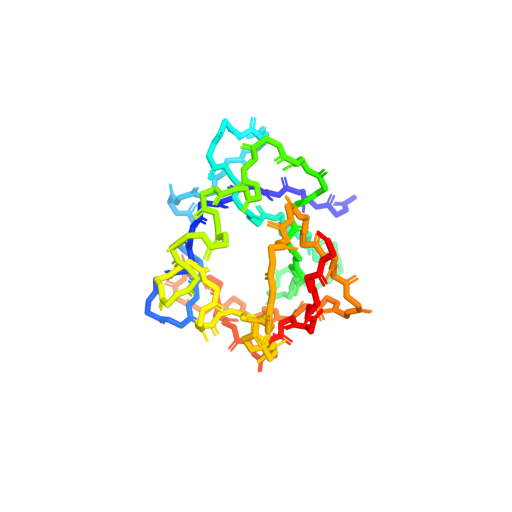TOM 703 N N . LYS A 1 90 ? -5.956 0.344 13.937 1.00 94.88 90 LYS A N 1
ATOM 704 C CA . LYS A 1 90 ? -6.305 1.744 14.174 1.00 94.88 90 LYS A CA 1
ATOM 705 C C . LYS A 1 90 ? -5.733 2.207 15.514 1.00 94.88 90 LYS A C 1
ATOM 707 O O . LYS A 1 90 ? -5.968 1.578 16.541 1.00 94.88 90 LYS A O 1
ATOM 712 N N . SER A 1 91 ? -4.997 3.315 15.511 1.00 91.69 91 SER A N 1
ATOM 713 C CA . SER A 1 91 ? -4.416 3.926 16.709 1.00 91.69 91 SER A CA 1
ATOM 714 C C . SER A 1 91 ? -4.360 5.445 16.556 1.00 91.69 91 SER A C 1
ATOM 716 O O . SER A 1 91 ? -3.857 5.947 15.554 1.00 91.69 91 SER A O 1
ATOM 718 N N . ASN A 1 92 ? -4.888 6.185 17.538 1.00 84.12 92 ASN A N 1
ATOM 719 C CA . ASN A 1 92 ? -4.857 7.656 17.595 1.00 84.12 92 ASN A CA 1
ATOM 720 C C . ASN A 1 92 ? -5.311 8.375 16.303 1.00 84.12 92 ASN A C 1
ATOM 722 O O . ASN A 1 92 ? -4.713 9.372 15.910 1.00 84.12 92 ASN A O 1
ATOM 726 N N . GLY A 1 93 ? -6.358 7.880 15.633 1.00 78.62 93 GLY A N 1
ATOM 727 C CA . GLY A 1 93 ? -6.877 8.504 14.402 1.00 78.62 93 GLY A CA 1
ATOM 728 C C . GLY A 1 93 ? -6.027 8.256 13.148 1.00 78.62 93 GLY A C 1
ATOM 729 O O . GLY A 1 93 ? -6.167 8.967 12.158 1.00 78.62 93 GLY A O 1
ATOM 730 N N . ALA A 1 94 ? -5.143 7.256 13.177 1.00 91.25 94 ALA A N 1
ATOM 731 C CA . ALA A 1 94 ? -4.405 6.773 12.016 1.00 91.25 94 ALA A CA 1
ATOM 732 C C . ALA A 1 94 ? -4.418 5.240 11.964 1.00 91.25 94 ALA A C 1
ATOM 734 O O . ALA A 1 94 ? -4.553 4.556 12.982 1.00 91.25 94 ALA A O 1
ATOM 735 N N . TRP A 1 95 ? -4.239 4.687 10.772 1.00 97.12 95 TRP A N 1
ATOM 736 C CA . TRP A 1 95 ? -4.025 3.260 10.573 1.00 97.12 95 TRP A CA 1
ATOM 737 C C . TRP A 1 95 ? -2.540 2.951 10.674 1.00 97.12 95 TRP A C 1
ATOM 739 O O . TRP A 1 95 ? -1.770 3.417 9.851 1.00 97.12 95 TRP A O 1
ATOM 749 N N . GLN A 1 96 ? -2.115 2.172 11.658 1.00 98.00 96 GLN A N 1
ATOM 750 C CA . GLN A 1 96 ? -0.719 1.768 11.819 1.00 98.00 96 GLN A CA 1
ATOM 751 C C . GLN A 1 96 ? -0.469 0.435 11.120 1.00 98.00 96 GLN A C 1
ATOM 753 O O . GLN A 1 96 ? -1.278 -0.486 11.249 1.00 98.00 96 GLN A O 1
ATOM 758 N N . ILE A 1 97 ? 0.647 0.322 10.398 1.00 98.38 97 ILE A N 1
ATOM 759 C CA . ILE A 1 97 ? 1.060 -0.918 9.736 1.00 98.38 97 ILE A CA 1
ATOM 760 C C . ILE A 1 97 ? 1.535 -1.905 10.797 1.00 98.38 97 ILE A C 1
ATOM 762 O O . ILE A 1 97 ? 2.577 -1.727 11.421 1.00 98.38 97 ILE A O 1
ATOM 766 N N . GLU A 1 98 ? 0.759 -2.969 10.981 1.00 97.88 98 GLU A N 1
ATOM 767 C CA . GLU A 1 98 ? 1.106 -4.079 11.866 1.00 97.88 98 GLU A CA 1
ATOM 768 C C . GLU A 1 98 ? 1.906 -5.144 11.103 1.00 97.88 98 GLU A C 1
ATOM 770 O O . GLU A 1 98 ? 2.910 -5.651 11.604 1.00 97.88 98 GLU A O 1
ATOM 775 N N . GLN A 1 99 ? 1.505 -5.452 9.864 1.00 98.56 99 GLN A N 1
ATOM 776 C CA . GLN A 1 99 ? 2.249 -6.324 8.953 1.00 98.56 99 GLN A CA 1
ATOM 777 C C . GLN A 1 99 ? 2.356 -5.682 7.574 1.00 98.56 99 GLN A C 1
ATOM 779 O O . GLN A 1 99 ? 1.361 -5.228 7.011 1.00 98.56 99 GLN A O 1
ATOM 784 N N . LYS A 1 100 ? 3.566 -5.687 7.007 1.00 98.75 100 LYS A N 1
ATOM 785 C CA . LYS A 1 100 ? 3.795 -5.235 5.632 1.00 98.75 100 LYS A CA 1
ATOM 786 C C . LYS A 1 100 ? 3.113 -6.163 4.627 1.00 98.75 100 LYS A C 1
ATOM 788 O O . LYS A 1 100 ? 3.093 -7.378 4.831 1.00 98.75 100 LYS A O 1
ATOM 793 N N . ALA A 1 101 ? 2.639 -5.597 3.523 1.00 98.81 101 ALA A N 1
ATOM 794 C CA . ALA A 1 101 ? 2.213 -6.377 2.368 1.00 98.81 101 ALA A CA 1
ATOM 795 C C . ALA A 1 101 ? 3.430 -7.050 1.712 1.00 98.81 101 ALA A C 1
ATOM 797 O O . ALA A 1 101 ? 4.508 -6.457 1.659 1.00 98.81 101 ALA A O 1
ATOM 798 N N . ALA A 1 102 ? 3.282 -8.271 1.206 1.00 98.69 102 ALA A N 1
ATOM 799 C CA . ALA A 1 102 ? 4.301 -8.899 0.366 1.00 98.69 102 ALA A CA 1
ATOM 800 C C . ALA A 1 102 ? 3.976 -8.610 -1.100 1.00 98.69 102 ALA A C 1
ATOM 802 O O . ALA A 1 102 ? 2.843 -8.842 -1.529 1.00 98.69 102 ALA A O 1
ATOM 803 N N . ILE A 1 103 ? 4.954 -8.093 -1.842 1.00 98.62 103 ILE A N 1
ATOM 804 C CA . ILE A 1 103 ? 4.790 -7.759 -3.258 1.00 98.62 103 ILE A CA 1
ATOM 805 C C . ILE A 1 103 ? 5.976 -8.260 -4.084 1.00 98.62 103 ILE A C 1
ATOM 807 O O . ILE A 1 103 ? 7.103 -8.364 -3.582 1.00 98.62 103 ILE A O 1
ATOM 811 N N . HIS A 1 104 ? 5.739 -8.438 -5.378 1.00 97.88 104 HIS A N 1
ATOM 812 C CA . HIS A 1 104 ? 6.785 -8.588 -6.383 1.00 97.88 104 HIS A CA 1
ATOM 813 C C . HIS A 1 104 ? 6.542 -7.673 -7.586 1.00 97.88 104 HIS A C 1
ATOM 815 O O . HIS A 1 104 ? 5.486 -7.047 -7.724 1.00 97.88 104 HIS A O 1
ATOM 821 N N . PHE A 1 105 ? 7.560 -7.581 -8.440 1.00 97.50 105 PHE A N 1
ATOM 822 C CA . PHE A 1 105 ? 7.549 -6.768 -9.650 1.00 97.50 105 PHE A CA 1
ATOM 823 C C . PHE A 1 105 ? 7.560 -7.654 -10.900 1.00 97.50 105 PHE A C 1
ATOM 825 O O . PHE A 1 105 ? 8.320 -8.624 -10.937 1.00 97.50 105 PHE A O 1
ATOM 832 N N . GLU A 1 106 ? 6.768 -7.288 -11.913 1.00 94.06 106 GLU A N 1
ATOM 833 C CA . GLU A 1 106 ? 6.686 -7.956 -13.228 1.00 94.06 106 GLU A CA 1
ATOM 834 C C . GLU A 1 106 ? 6.709 -6.964 -14.408 1.00 94.06 106 GLU A C 1
ATOM 836 O O . GLU A 1 106 ? 6.290 -5.785 -14.251 1.00 94.06 106 GLU A O 1
#

Secondary structure (DSSP, 8-state):
---EEEES--BTTEEEGGG-BSS--TT--EEEEE-SS-TTEEEEEE-S-HHHHHHHHHTHHHHTTTTEE-PPPSS----EEEEE-EEEEEETTEEEEEEPEEEEE-

Foldseek 3Di:
DWQKWFAQAADPQFAAPVRTDSDYDLRGQKMWTADPVDRQKIWMDGDPPLSNQVVCLVCVVGHPVSAEDEDNDPDDFRDKDFPAIWMWGDDPRTTHTPGHTYIYTD

Sequence (106 aa):
MPTRYYVKVPVNGGFSEYDLQDQPQHDSIYEIITDAKVPERATFRVTSNTGVHAYAIQSAQYSLREACAYQQPNGPVSRIVTDKDGTLVKSNGAWQIEQKAAIHFE

pLDDT: mean 95.11, std 4.59, range [65.19, 98.81]

Organism: NCBI:txid2932248

Radius of gyration: 13.01 Å; chains: 1; bounding box: 37×24×34 Å